Protein AF-A0A1B8QI52-F1 (afdb_monomer_lite)

Sequence (74 aa):
MIIDLPPTTAHIIERIANVQGISVEQFCINSVYEKALEFAYMPNSETKQAIDELVAGQGKKFDTLDELMADLND

Structure (mmCIF, N/CA/C/O backbone):
data_AF-A0A1B8QI52-F1
#
_entry.id   AF-A0A1B8QI52-F1
#
loop_
_atom_site.group_PDB
_atom_site.id
_atom_site.type_symbol
_atom_site.label_atom_id
_atom_site.label_alt_id
_atom_site.label_comp_id
_atom_site.label_asym_id
_atom_site.label_entity_id
_atom_site.label_seq_id
_atom_site.pdbx_PDB_ins_code
_atom_site.Cartn_x
_atom_site.Cartn_y
_atom_site.Cartn_z
_atom_site.occupancy
_atom_site.B_iso_or_equiv
_atom_site.auth_seq_id
_atom_site.auth_comp_id
_atom_site.auth_asym_id
_atom_site.auth_atom_id
_atom_site.pdbx_PDB_model_num
ATOM 1 N N . MET A 1 1 ? 6.090 -15.089 -26.336 1.00 45.41 1 MET A N 1
ATOM 2 C CA . MET A 1 1 ? 4.964 -14.137 -26.242 1.00 45.41 1 MET A CA 1
ATOM 3 C C . MET A 1 1 ? 5.422 -12.851 -26.906 1.00 45.41 1 MET A C 1
ATOM 5 O O . MET A 1 1 ? 6.397 -12.288 -26.435 1.00 45.41 1 MET A O 1
ATOM 9 N N . ILE A 1 2 ? 4.831 -12.456 -28.037 1.00 52.59 2 ILE A N 1
ATOM 10 C CA . ILE A 1 2 ? 5.173 -11.191 -28.709 1.00 52.59 2 ILE A CA 1
ATOM 11 C C . ILE A 1 2 ? 4.177 -10.154 -28.195 1.00 52.59 2 ILE A C 1
ATOM 13 O O . ILE A 1 2 ? 2.978 -10.312 -28.409 1.00 52.59 2 ILE A O 1
ATOM 17 N N . ILE A 1 3 ? 4.661 -9.159 -27.453 1.00 60.22 3 ILE A N 1
ATOM 18 C CA . ILE A 1 3 ? 3.840 -8.029 -27.013 1.00 60.22 3 ILE A CA 1
ATOM 19 C C . ILE A 1 3 ? 3.915 -6.989 -28.130 1.00 60.22 3 ILE A C 1
ATOM 21 O O . ILE A 1 3 ? 4.972 -6.400 -28.344 1.00 60.22 3 ILE A O 1
ATOM 25 N N . ASP A 1 4 ? 2.820 -6.804 -28.863 1.00 62.34 4 ASP A N 1
ATOM 26 C CA . ASP A 1 4 ? 2.741 -5.795 -29.919 1.00 62.34 4 ASP A CA 1
ATOM 27 C C . ASP A 1 4 ? 2.408 -4.441 -29.280 1.00 62.34 4 ASP A C 1
ATOM 29 O O . ASP A 1 4 ? 1.280 -4.191 -28.847 1.00 62.34 4 ASP A O 1
ATOM 33 N N . LEU A 1 5 ? 3.432 -3.606 -29.107 1.00 66.50 5 LEU A N 1
ATOM 34 C CA . LEU A 1 5 ? 3.312 -2.291 -28.487 1.00 66.50 5 LEU A CA 1
ATOM 35 C C . LEU A 1 5 ? 3.303 -1.206 -29.565 1.00 66.50 5 LEU A C 1
ATOM 37 O O . LEU A 1 5 ? 4.077 -1.290 -30.520 1.00 66.50 5 LEU A O 1
ATOM 41 N N . PRO A 1 6 ? 2.515 -0.129 -29.393 1.00 78.94 6 PRO A N 1
ATOM 42 C CA . PRO A 1 6 ? 2.614 1.038 -30.257 1.00 78.94 6 PRO A CA 1
ATOM 43 C C . PRO A 1 6 ? 4.072 1.536 -30.353 1.00 78.94 6 PRO A C 1
ATOM 45 O O . PRO A 1 6 ? 4.774 1.538 -29.336 1.00 78.94 6 PRO A O 1
ATOM 48 N N . PRO A 1 7 ? 4.542 2.011 -31.524 1.00 72.06 7 PRO A N 1
ATOM 49 C CA . PRO A 1 7 ? 5.951 2.369 -31.737 1.00 72.06 7 PRO A CA 1
ATOM 50 C C . PRO A 1 7 ? 6.499 3.392 -30.732 1.00 72.06 7 PRO A C 1
ATOM 52 O O . PRO A 1 7 ? 7.653 3.328 -30.313 1.00 72.06 7 PRO A O 1
ATOM 55 N N . THR A 1 8 ? 5.652 4.326 -30.301 1.00 77.69 8 THR A N 1
ATOM 56 C CA . THR A 1 8 ? 5.972 5.314 -29.266 1.00 77.69 8 THR A CA 1
ATOM 57 C C . THR A 1 8 ? 6.176 4.677 -27.894 1.00 77.69 8 THR A C 1
ATOM 59 O O . THR A 1 8 ? 7.091 5.066 -27.172 1.00 77.69 8 THR A O 1
ATOM 62 N N . THR A 1 9 ? 5.373 3.676 -27.536 1.00 77.44 9 THR A N 1
ATOM 63 C CA . THR A 1 9 ? 5.485 2.941 -26.271 1.00 77.44 9 THR A CA 1
ATOM 64 C C . THR A 1 9 ? 6.748 2.082 -26.237 1.00 77.44 9 THR A C 1
ATOM 66 O O . THR A 1 9 ? 7.450 2.089 -25.228 1.00 77.44 9 THR A O 1
ATOM 69 N N . ALA A 1 10 ? 7.086 1.410 -27.342 1.00 78.62 10 ALA A N 1
ATOM 70 C CA . ALA A 1 10 ? 8.308 0.610 -27.448 1.00 78.62 10 ALA A CA 1
ATOM 71 C C . ALA A 1 10 ? 9.572 1.462 -27.221 1.00 78.62 10 ALA A C 1
ATOM 73 O O . ALA A 1 10 ? 10.422 1.108 -26.406 1.00 78.62 10 ALA A O 1
ATOM 74 N N . HIS A 1 11 ? 9.643 2.641 -27.849 1.00 82.12 11 HIS A N 1
ATOM 75 C CA . HIS A 1 11 ? 10.786 3.544 -27.702 1.00 82.12 11 HIS A CA 1
ATOM 76 C C . HIS A 1 11 ? 10.942 4.101 -26.275 1.00 82.12 11 HIS A C 1
ATOM 78 O O . HIS A 1 11 ? 12.056 4.270 -25.775 1.00 82.12 11 HIS A O 1
ATOM 84 N N . ILE A 1 12 ? 9.825 4.376 -25.594 1.00 84.56 12 ILE A N 1
ATOM 85 C CA . ILE A 1 12 ? 9.836 4.815 -24.192 1.00 84.56 12 ILE A CA 1
ATOM 86 C C . ILE A 1 12 ? 10.376 3.699 -23.292 1.00 84.56 12 ILE A C 1
ATOM 88 O O . ILE A 1 12 ? 11.250 3.960 -22.465 1.00 84.56 12 ILE A O 1
ATOM 92 N N . ILE A 1 13 ? 9.899 2.466 -23.474 1.00 84.94 13 ILE A N 1
ATOM 93 C CA . ILE A 1 13 ? 10.345 1.305 -22.694 1.00 84.94 13 ILE A CA 1
ATOM 94 C C . ILE A 1 13 ? 11.839 1.044 -22.899 1.00 84.94 13 ILE A C 1
ATOM 96 O O . ILE A 1 13 ? 12.566 0.897 -21.919 1.00 84.94 13 ILE A O 1
ATOM 100 N N . GLU A 1 14 ? 12.317 1.053 -24.144 1.00 86.06 14 GLU A N 1
ATOM 101 C CA . GLU A 1 14 ? 13.744 0.913 -24.459 1.00 86.06 14 GLU A CA 1
ATOM 102 C C . GLU A 1 14 ? 14.591 1.966 -23.748 1.00 86.06 14 GLU A C 1
ATOM 104 O O . GLU A 1 14 ? 15.618 1.655 -23.142 1.00 86.06 14 GLU A O 1
ATOM 109 N N . ARG A 1 15 ? 14.148 3.225 -23.781 1.00 88.88 15 ARG A N 1
ATOM 110 C CA . ARG A 1 15 ? 14.862 4.321 -23.129 1.00 88.88 15 ARG A CA 1
ATOM 111 C C . ARG A 1 15 ? 14.913 4.148 -21.611 1.00 88.88 15 ARG A C 1
ATOM 113 O O . ARG A 1 15 ? 15.964 4.393 -21.024 1.00 88.88 15 ARG A O 1
ATOM 120 N N 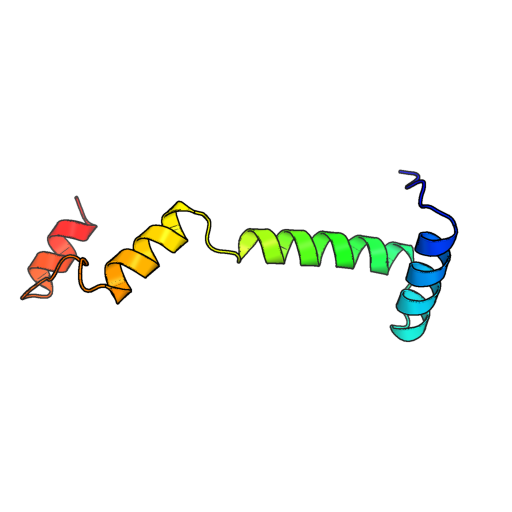. ILE A 1 16 ? 13.816 3.733 -20.981 1.00 86.06 16 ILE A N 1
ATOM 121 C CA . ILE A 1 16 ? 13.763 3.522 -19.527 1.00 86.06 16 ILE A CA 1
ATOM 122 C C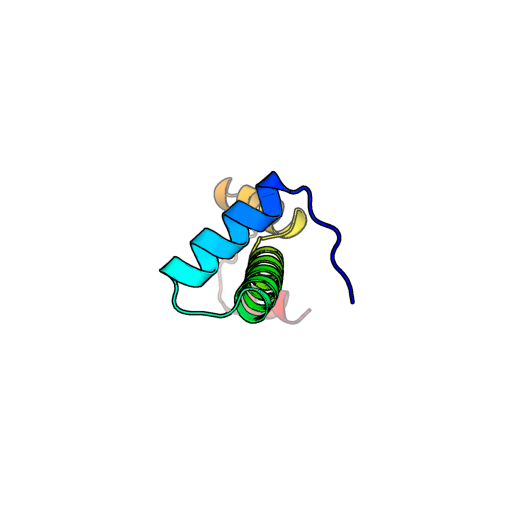 . ILE A 1 16 ? 14.625 2.320 -19.125 1.00 86.06 16 ILE A C 1
ATOM 124 O O . ILE A 1 16 ? 15.430 2.446 -18.203 1.00 86.06 16 ILE A O 1
ATOM 128 N N . ALA A 1 17 ? 14.521 1.199 -19.843 1.00 88.06 17 ALA A N 1
ATOM 129 C CA . ALA A 1 17 ? 15.332 0.007 -19.597 1.00 88.06 17 ALA A CA 1
ATOM 130 C C . ALA A 1 17 ? 16.836 0.323 -19.692 1.00 88.06 17 ALA A C 1
ATOM 132 O O . ALA A 1 17 ? 17.600 -0.013 -18.787 1.00 88.06 17 ALA A O 1
ATOM 133 N N . ASN A 1 18 ? 17.241 1.085 -20.716 1.00 90.50 18 ASN A N 1
ATOM 134 C CA . ASN A 1 18 ? 18.622 1.540 -20.884 1.00 90.50 18 ASN A CA 1
ATOM 135 C C . ASN A 1 18 ? 19.098 2.452 -19.741 1.00 90.50 18 ASN A C 1
ATOM 137 O O . ASN A 1 18 ? 20.221 2.295 -19.269 1.00 90.50 18 ASN A O 1
ATOM 141 N N . VAL A 1 19 ? 18.262 3.385 -19.267 1.00 91.69 19 VAL A N 1
ATOM 142 C CA . VAL A 1 19 ? 18.591 4.252 -18.115 1.00 91.69 19 VAL A CA 1
ATOM 143 C C . VAL A 1 19 ? 18.754 3.438 -16.829 1.00 91.69 19 VAL A C 1
ATOM 145 O O . VAL A 1 19 ? 19.614 3.751 -16.010 1.00 91.69 19 VAL A O 1
ATOM 148 N N . GLN A 1 20 ? 17.955 2.386 -16.661 1.00 85.50 20 GLN A N 1
ATOM 149 C CA . GLN A 1 20 ? 18.029 1.473 -15.519 1.00 85.50 20 GLN A CA 1
ATOM 150 C C . GLN A 1 20 ? 19.147 0.422 -15.653 1.00 85.50 20 GLN A C 1
ATOM 152 O O . GLN A 1 20 ? 19.397 -0.319 -14.706 1.00 85.50 20 GLN A O 1
ATOM 157 N N . GLY A 1 21 ? 19.827 0.352 -16.803 1.00 91.50 21 GLY A N 1
ATOM 158 C CA . GLY A 1 21 ? 20.889 -0.623 -17.062 1.00 91.50 21 GLY A CA 1
ATOM 159 C C . GLY A 1 21 ? 20.393 -2.068 -17.177 1.00 91.50 21 GLY A C 1
ATOM 160 O O . GLY A 1 21 ? 21.162 -2.995 -16.924 1.00 91.50 21 GLY A O 1
ATOM 161 N N . ILE A 1 22 ? 19.123 -2.272 -17.538 1.00 90.94 22 ILE A N 1
ATOM 162 C CA . ILE A 1 22 ? 18.494 -3.593 -17.677 1.00 90.94 22 ILE A CA 1
ATOM 163 C C . ILE A 1 22 ? 18.014 -3.828 -19.112 1.00 90.94 22 ILE A C 1
ATOM 165 O O . ILE A 1 22 ? 17.861 -2.893 -19.897 1.00 90.94 22 ILE A O 1
ATOM 169 N N . SER A 1 23 ? 17.759 -5.088 -19.475 1.00 92.12 23 SER A N 1
ATOM 170 C CA . SER A 1 23 ? 17.157 -5.404 -20.773 1.00 92.12 23 SER A CA 1
ATOM 171 C C . SER A 1 23 ? 15.681 -4.990 -20.817 1.00 92.12 23 SER A C 1
ATOM 173 O O . SER A 1 23 ? 14.998 -4.952 -19.794 1.00 92.12 23 SER A O 1
ATOM 175 N N . VAL A 1 24 ? 15.163 -4.729 -22.021 1.00 87.06 24 VAL A N 1
ATOM 176 C CA . VAL A 1 24 ? 13.730 -4.459 -22.250 1.00 87.06 24 VAL A CA 1
ATOM 177 C C . VAL A 1 24 ? 12.853 -5.593 -21.718 1.00 87.06 24 VAL A C 1
ATOM 179 O O . VAL A 1 24 ? 11.827 -5.344 -21.094 1.00 87.06 24 VAL A O 1
ATOM 182 N N . GLU A 1 25 ? 13.275 -6.841 -21.920 1.00 86.19 25 GLU A N 1
ATOM 183 C CA . GLU A 1 25 ? 12.569 -8.015 -21.410 1.00 86.19 25 GLU A CA 1
ATOM 184 C C . GLU A 1 25 ? 12.500 -8.007 -19.877 1.00 86.19 25 GLU A C 1
ATOM 186 O O . GLU A 1 25 ? 11.420 -8.173 -19.309 1.00 86.19 25 GLU A O 1
ATOM 191 N N . GLN A 1 26 ? 13.620 -7.717 -19.204 1.00 84.31 26 GLN A N 1
ATOM 192 C CA . GLN A 1 26 ? 13.666 -7.61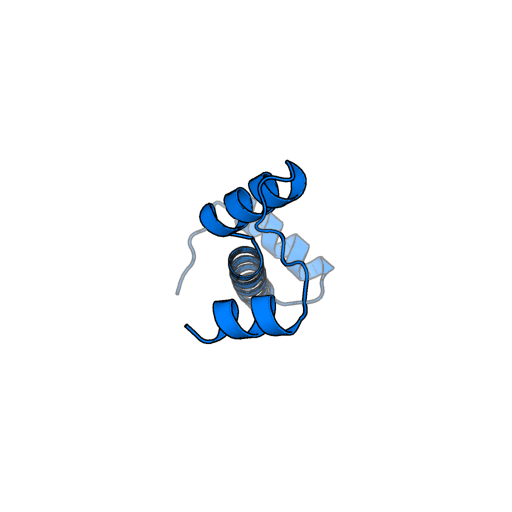3 -17.747 1.00 84.31 26 GLN A CA 1
ATOM 193 C C . GLN A 1 26 ? 12.813 -6.450 -17.228 1.00 84.31 26 GLN A C 1
ATOM 195 O O . GLN A 1 26 ? 12.128 -6.603 -16.219 1.00 84.31 26 GLN A O 1
ATOM 200 N N . PHE A 1 27 ? 12.806 -5.308 -17.921 1.00 85.94 27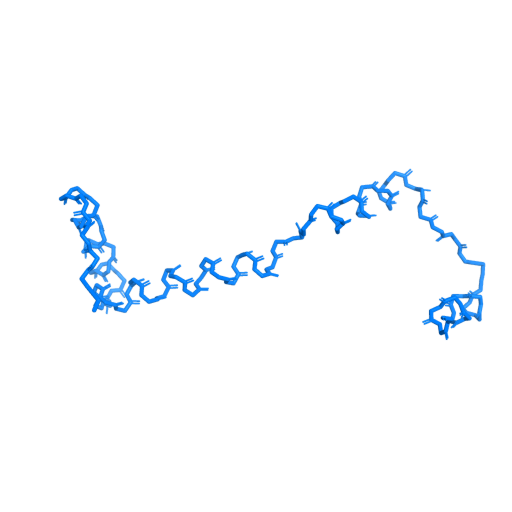 PHE A N 1
ATOM 201 C CA . PHE A 1 27 ? 11.941 -4.178 -17.581 1.00 85.94 27 PHE A CA 1
ATOM 202 C C . PHE A 1 27 ? 10.458 -4.559 -17.659 1.00 85.94 27 PHE A C 1
ATOM 204 O O . PHE A 1 27 ? 9.694 -4.255 -16.742 1.00 85.94 27 PHE A O 1
ATOM 211 N N . CYS A 1 28 ? 10.045 -5.252 -18.724 1.00 82.81 28 CYS A N 1
ATOM 212 C CA . CYS A 1 28 ? 8.667 -5.714 -18.887 1.00 82.81 28 CYS A CA 1
ATOM 213 C C . CYS A 1 28 ? 8.272 -6.702 -17.783 1.00 82.81 28 CYS A C 1
ATOM 215 O O . CYS A 1 28 ? 7.189 -6.577 -17.215 1.00 82.81 28 CYS A O 1
ATOM 217 N N . ILE A 1 29 ? 9.157 -7.643 -17.440 1.00 84.25 29 ILE A N 1
ATOM 218 C CA . ILE A 1 29 ? 8.940 -8.591 -16.339 1.00 84.25 29 ILE A CA 1
ATOM 219 C C . ILE A 1 29 ? 8.777 -7.835 -15.015 1.00 84.25 29 ILE A C 1
ATOM 221 O O . ILE A 1 29 ? 7.761 -8.003 -14.342 1.00 84.25 29 ILE A O 1
ATOM 225 N N . ASN A 1 30 ? 9.726 -6.960 -14.671 1.00 83.38 30 ASN A N 1
ATOM 226 C CA . ASN A 1 30 ? 9.690 -6.188 -13.428 1.00 83.38 30 ASN A CA 1
ATOM 227 C C . ASN A 1 30 ? 8.433 -5.319 -13.337 1.00 83.38 30 ASN A C 1
ATOM 229 O O . ASN A 1 30 ? 7.768 -5.328 -12.310 1.00 83.38 30 ASN A O 1
ATOM 233 N N . SER A 1 31 ? 8.052 -4.646 -14.423 1.00 80.38 31 SER A N 1
ATOM 234 C CA . SER A 1 31 ? 6.862 -3.787 -14.463 1.00 80.38 31 SER A CA 1
ATOM 235 C C . SER A 1 31 ? 5.569 -4.566 -14.192 1.00 80.38 31 SER A C 1
ATOM 237 O O . SER A 1 31 ? 4.674 -4.073 -13.507 1.00 80.38 31 SER A O 1
ATOM 239 N N . VAL A 1 32 ? 5.460 -5.794 -14.711 1.00 77.56 32 VAL A N 1
ATOM 240 C CA . VAL A 1 32 ? 4.310 -6.675 -14.448 1.00 77.56 32 VAL A CA 1
ATOM 241 C C . VAL A 1 32 ? 4.307 -7.140 -12.991 1.00 77.56 32 VAL A C 1
ATOM 243 O O . VAL A 1 32 ? 3.255 -7.112 -12.353 1.00 77.56 32 VAL A O 1
ATOM 246 N N . TYR A 1 33 ? 5.467 -7.519 -12.449 1.00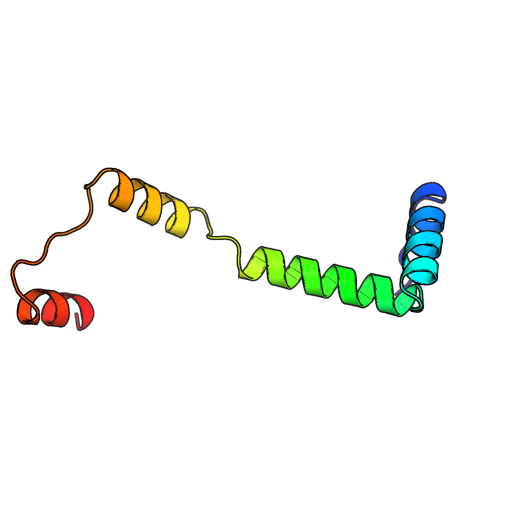 74.19 33 TYR A N 1
ATOM 247 C CA . TYR A 1 33 ? 5.605 -7.897 -11.040 1.00 74.19 33 TYR A CA 1
ATOM 248 C C . TYR A 1 33 ? 5.279 -6.739 -10.091 1.00 74.19 33 TYR A C 1
ATOM 250 O O . TYR A 1 33 ? 4.519 -6.925 -9.147 1.00 74.19 33 TYR A O 1
ATOM 258 N N . GLU A 1 34 ? 5.795 -5.541 -10.351 1.00 77.44 34 GLU A N 1
ATOM 259 C CA . GLU A 1 34 ? 5.519 -4.338 -9.561 1.00 77.44 34 GLU A CA 1
ATOM 260 C C . GLU A 1 34 ? 4.033 -3.982 -9.584 1.00 77.44 34 GLU A C 1
ATOM 262 O O . GLU A 1 34 ? 3.457 -3.709 -8.534 1.00 77.44 34 GLU A O 1
ATOM 267 N N . LYS A 1 35 ? 3.378 -4.065 -10.748 1.00 74.69 35 LYS A N 1
ATOM 268 C CA . LYS A 1 35 ? 1.926 -3.859 -10.841 1.00 74.69 35 LYS A CA 1
ATOM 269 C C . LYS A 1 35 ? 1.139 -4.934 -10.101 1.00 74.69 35 LYS A C 1
ATOM 271 O O . LYS A 1 35 ? 0.165 -4.609 -9.429 1.00 74.69 35 LYS A O 1
ATOM 276 N N . ALA A 1 36 ? 1.554 -6.196 -10.186 1.00 69.69 36 ALA A N 1
ATOM 277 C CA . ALA A 1 36 ? 0.928 -7.277 -9.429 1.00 69.69 36 ALA A CA 1
ATOM 278 C C . ALA A 1 36 ? 1.065 -7.064 -7.911 1.00 69.69 36 ALA A C 1
ATOM 280 O O . ALA A 1 36 ? 0.101 -7.276 -7.178 1.00 69.69 36 ALA A O 1
ATOM 281 N N . LEU A 1 37 ? 2.226 -6.590 -7.448 1.00 71.81 37 LEU A N 1
ATOM 282 C CA . LEU A 1 37 ? 2.452 -6.214 -6.051 1.00 71.81 37 LEU A CA 1
ATOM 283 C C . LEU A 1 37 ? 1.594 -5.009 -5.651 1.00 71.81 37 LEU A C 1
ATOM 285 O O . LEU A 1 37 ? 0.942 -5.049 -4.614 1.00 71.81 37 LEU A O 1
ATOM 289 N N . GLU A 1 38 ? 1.524 -3.967 -6.478 1.00 76.38 38 GLU A N 1
ATOM 290 C CA . GLU A 1 38 ? 0.673 -2.797 -6.231 1.00 76.38 38 GLU A CA 1
ATOM 291 C C . GLU A 1 38 ? -0.799 -3.204 -6.057 1.00 76.38 38 GLU A C 1
ATOM 293 O O . GLU A 1 38 ? -1.436 -2.800 -5.086 1.00 76.38 38 GLU A O 1
ATOM 298 N N . PHE A 1 39 ? -1.322 -4.081 -6.920 1.00 70.19 39 PHE A N 1
ATOM 299 C CA . PHE A 1 39 ? -2.676 -4.622 -6.765 1.00 70.19 39 PHE A CA 1
ATOM 300 C C . PHE A 1 39 ? -2.843 -5.504 -5.522 1.00 70.19 39 PHE A C 1
ATOM 302 O O . PHE A 1 39 ? -3.918 -5.497 -4.929 1.00 70.19 39 PHE A O 1
ATOM 309 N N . ALA A 1 40 ? -1.807 -6.239 -5.112 1.00 72.25 40 ALA A N 1
ATOM 310 C CA . ALA A 1 40 ? -1.843 -7.051 -3.897 1.00 72.25 40 ALA A CA 1
ATOM 311 C C . ALA A 1 40 ? -1.831 -6.202 -2.612 1.00 72.25 40 ALA A C 1
ATOM 313 O O . ALA A 1 40 ? -2.401 -6.618 -1.605 1.00 72.25 40 ALA A O 1
ATOM 314 N N . TYR A 1 41 ? -1.199 -5.025 -2.637 1.00 75.81 41 TYR A N 1
ATOM 315 C CA . TYR A 1 41 ? -1.082 -4.139 -1.473 1.00 75.81 41 TYR A CA 1
ATOM 316 C C . TYR A 1 41 ? -2.133 -3.026 -1.422 1.00 75.81 41 TYR A C 1
ATOM 318 O O . TYR A 1 41 ? -2.258 -2.356 -0.394 1.00 75.81 41 TYR A O 1
ATOM 326 N N . MET A 1 42 ? -2.901 -2.805 -2.491 1.00 82.50 42 MET A N 1
ATOM 327 C CA . MET A 1 42 ? -4.009 -1.857 -2.449 1.00 82.50 42 MET A CA 1
ATOM 328 C C . MET A 1 42 ? -5.195 -2.455 -1.682 1.00 82.50 42 MET A C 1
ATOM 330 O O . MET A 1 42 ? -5.708 -3.501 -2.082 1.00 82.50 42 MET A O 1
ATOM 334 N N . PRO A 1 43 ? -5.700 -1.783 -0.628 1.00 82.19 43 PRO A N 1
ATOM 335 C CA . PRO A 1 43 ? -6.913 -2.226 0.039 1.00 82.19 43 PRO A CA 1
ATOM 336 C C . PRO A 1 43 ? -8.067 -2.260 -0.967 1.00 82.19 43 PRO A C 1
ATOM 338 O O . PRO A 1 43 ? -8.296 -1.302 -1.720 1.00 82.19 43 PRO A O 1
ATOM 341 N N . ASN A 1 44 ? -8.781 -3.384 -0.990 1.00 86.38 44 ASN A N 1
ATOM 342 C CA . ASN A 1 44 ? -9.969 -3.542 -1.815 1.00 86.38 44 ASN A CA 1
ATOM 343 C C . ASN A 1 44 ? -11.112 -2.657 -1.267 1.00 86.38 44 ASN A C 1
ATOM 345 O O . ASN A 1 44 ? -10.951 -1.938 -0.278 1.00 86.38 44 ASN A O 1
ATOM 349 N N . SER A 1 45 ? -12.268 -2.656 -1.934 1.00 90.44 45 SER A N 1
ATOM 350 C CA . SER A 1 45 ? -13.402 -1.810 -1.534 1.00 90.44 45 SER A CA 1
ATOM 351 C C . SER A 1 45 ? -13.881 -2.086 -0.108 1.00 90.44 45 SER A C 1
ATOM 353 O O . SER A 1 45 ? -14.202 -1.147 0.609 1.00 90.44 45 SER A O 1
ATOM 355 N N . GLU A 1 46 ? -13.878 -3.351 0.307 1.00 90.94 46 GLU A N 1
ATOM 356 C CA . GLU A 1 46 ? -14.286 -3.777 1.647 1.00 90.94 46 GLU A CA 1
ATOM 357 C C . GLU A 1 46 ? -13.301 -3.283 2.712 1.00 90.94 46 GLU A C 1
ATOM 359 O O . GLU A 1 46 ? -13.700 -2.670 3.698 1.00 90.94 46 GLU A O 1
ATOM 364 N N . THR A 1 47 ? -11.996 -3.445 2.477 1.00 90.00 47 THR A N 1
ATOM 365 C CA . THR A 1 47 ? -10.963 -2.932 3.386 1.00 90.00 47 THR A CA 1
ATOM 366 C C . THR A 1 47 ? -11.018 -1.408 3.500 1.00 90.00 47 THR A C 1
ATOM 368 O O . THR A 1 47 ? -10.872 -0.872 4.595 1.00 90.00 47 THR A O 1
ATOM 371 N N . LYS A 1 48 ? -11.248 -0.692 2.392 1.00 92.38 48 LYS A N 1
ATOM 372 C CA . LYS A 1 48 ? -11.404 0.772 2.413 1.00 92.38 48 LYS A CA 1
ATOM 373 C C . LYS A 1 48 ? -12.616 1.199 3.234 1.00 92.38 48 LYS A C 1
ATOM 375 O O . LYS A 1 48 ? -12.482 2.080 4.072 1.00 92.38 48 LYS A O 1
ATOM 380 N N . GLN A 1 49 ? -13.754 0.536 3.040 1.00 93.06 49 GLN A N 1
ATOM 381 C CA . GLN A 1 49 ? -14.959 0.807 3.815 1.00 93.06 49 GLN A CA 1
ATOM 382 C C . GLN A 1 49 ? -14.729 0.576 5.316 1.00 93.06 49 GLN A C 1
ATOM 384 O O . GLN A 1 49 ? -15.059 1.444 6.118 1.00 93.06 49 GLN A O 1
ATOM 389 N N . ALA A 1 50 ? -14.106 -0.543 5.696 1.00 90.69 50 ALA A N 1
ATOM 390 C CA . ALA A 1 50 ? -13.797 -0.829 7.096 1.00 90.69 50 ALA A CA 1
ATOM 391 C C . ALA A 1 50 ? -12.880 0.243 7.721 1.00 90.69 50 ALA A C 1
ATOM 393 O O . ALA A 1 50 ? -13.072 0.640 8.870 1.00 90.69 50 ALA A O 1
ATOM 394 N N . ILE A 1 51 ? -11.903 0.755 6.962 1.00 91.44 51 ILE A N 1
ATOM 395 C CA . ILE A 1 51 ? -11.057 1.878 7.395 1.00 91.44 51 ILE A CA 1
ATOM 396 C C . ILE A 1 51 ? -11.895 3.149 7.592 1.00 91.44 51 ILE A C 1
ATOM 398 O O . ILE A 1 51 ? -11.746 3.809 8.621 1.00 91.44 51 ILE A O 1
ATOM 402 N N . ASP A 1 52 ? -12.775 3.487 6.649 1.00 93.81 52 ASP A N 1
ATOM 403 C CA . ASP A 1 52 ? -13.619 4.685 6.733 1.00 93.81 52 ASP A CA 1
ATOM 404 C C . ASP A 1 52 ? -14.558 4.636 7.954 1.00 93.81 52 ASP A C 1
ATOM 406 O O . ASP A 1 52 ? -14.683 5.623 8.684 1.00 93.81 52 ASP A O 1
ATOM 410 N N . GLU A 1 53 ? -15.156 3.475 8.235 1.00 93.25 53 GLU A N 1
ATOM 411 C CA . GLU A 1 53 ? -15.995 3.240 9.419 1.00 93.25 53 GLU A CA 1
ATOM 412 C C . GLU A 1 53 ? -15.196 3.400 10.725 1.00 93.25 53 GLU A C 1
ATOM 414 O O . GLU A 1 53 ? -15.651 4.063 11.665 1.00 93.25 53 GLU A O 1
ATOM 419 N N . LEU A 1 54 ? -13.970 2.863 10.779 1.00 91.00 54 LEU A N 1
ATOM 420 C CA . LEU A 1 54 ? -13.072 3.029 11.926 1.00 91.00 54 LEU A CA 1
ATOM 421 C C . LEU A 1 54 ? -12.696 4.501 12.152 1.00 91.00 54 LEU A C 1
ATOM 423 O O . LEU A 1 54 ? -12.770 4.982 13.285 1.00 91.00 54 LEU A O 1
ATOM 427 N N . VAL A 1 55 ? -12.340 5.234 11.093 1.00 91.50 55 VAL A N 1
ATOM 428 C CA . VAL A 1 55 ? -11.995 6.667 11.164 1.00 91.50 55 VAL A CA 1
ATOM 429 C C . VAL A 1 55 ? -13.199 7.512 11.591 1.00 91.50 55 VAL A C 1
ATOM 431 O O . VAL A 1 55 ? -13.041 8.470 12.350 1.00 91.50 55 VAL A O 1
ATOM 434 N N . ALA A 1 56 ? -14.407 7.137 11.167 1.00 94.69 56 ALA A N 1
ATOM 435 C CA . ALA A 1 56 ? -15.654 7.774 11.589 1.00 94.69 56 ALA A C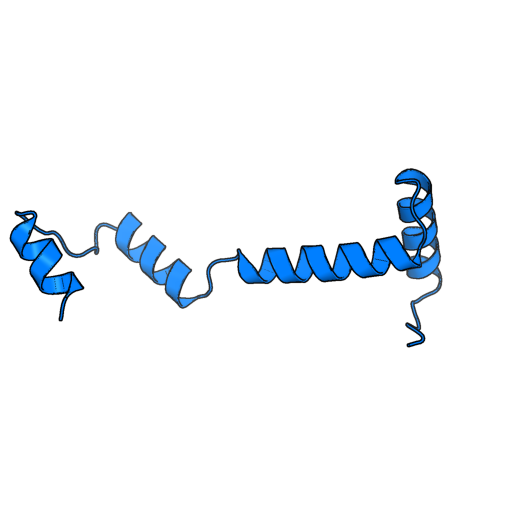A 1
ATOM 436 C C . ALA A 1 56 ? -16.068 7.429 13.035 1.00 94.69 56 ALA A C 1
ATOM 438 O O . ALA A 1 56 ? -17.081 7.937 13.521 1.00 94.69 56 ALA A O 1
ATOM 439 N N . GLY A 1 57 ? -15.313 6.573 13.733 1.00 90.88 57 GLY A N 1
ATOM 440 C CA . GLY A 1 57 ? -15.618 6.140 15.096 1.00 90.88 57 GLY A CA 1
ATOM 441 C C . GLY A 1 57 ? -16.777 5.144 15.187 1.00 90.88 57 GLY A C 1
ATOM 442 O O . GLY A 1 57 ? -17.333 4.969 16.271 1.00 90.88 57 GLY A O 1
ATOM 443 N N . GLN A 1 58 ? -17.139 4.503 14.073 1.00 92.62 58 GLN A N 1
ATOM 444 C CA . GLN A 1 58 ? -18.193 3.483 13.986 1.00 92.62 58 GLN A CA 1
ATOM 445 C C . GLN A 1 58 ? -17.675 2.068 14.286 1.00 92.62 58 GLN A C 1
ATOM 447 O O . GLN A 1 58 ? -18.440 1.108 14.263 1.00 92.62 58 GLN A O 1
ATOM 452 N N . GLY A 1 59 ? -16.384 1.935 14.599 1.00 85.94 59 GLY A N 1
ATOM 453 C CA . GLY A 1 59 ? -15.790 0.677 15.031 1.00 85.94 59 GLY A CA 1
ATOM 454 C C . GLY A 1 59 ? -16.413 0.132 16.316 1.00 85.94 59 GLY A C 1
ATOM 455 O O . GLY A 1 59 ? -16.824 0.882 17.207 1.00 85.94 59 GLY A O 1
ATOM 456 N N . LYS A 1 60 ? -16.425 -1.197 16.437 1.00 88.56 60 LYS A N 1
ATOM 457 C CA . LYS A 1 60 ? -16.795 -1.880 17.676 1.00 88.56 60 LYS A CA 1
ATOM 458 C C . LYS A 1 60 ? -15.788 -1.531 18.773 1.00 88.56 60 LYS A C 1
ATOM 460 O O . LYS A 1 60 ? -14.578 -1.611 18.570 1.00 88.56 60 LYS A O 1
ATOM 465 N N . LYS A 1 61 ? -16.298 -1.114 19.930 1.00 88.81 61 LYS A N 1
ATOM 466 C CA . LYS A 1 61 ? -15.493 -0.881 21.131 1.00 88.81 61 LYS A CA 1
ATOM 467 C C . LYS A 1 61 ? -15.542 -2.119 22.009 1.00 88.81 61 LYS A C 1
ATOM 469 O O . LYS A 1 61 ? -16.586 -2.754 22.111 1.00 88.81 61 LYS A O 1
ATOM 474 N N . PHE A 1 62 ? -14.416 -2.404 22.639 1.00 91.75 62 PHE A N 1
ATOM 475 C CA . PHE A 1 62 ? -14.271 -3.460 23.627 1.00 91.75 62 PHE A CA 1
ATOM 476 C C . PHE A 1 62 ? -13.773 -2.807 24.906 1.00 91.75 62 PHE A C 1
ATOM 478 O O . PHE A 1 62 ? -12.824 -2.015 24.856 1.00 91.75 62 PHE A O 1
ATOM 485 N N . ASP A 1 63 ? -14.420 -3.108 26.025 1.00 92.75 63 ASP A N 1
ATOM 486 C CA . ASP A 1 63 ? -14.055 -2.527 27.315 1.00 92.75 63 ASP A CA 1
ATOM 487 C C . ASP A 1 63 ? -12.929 -3.337 27.977 1.00 92.75 63 ASP A C 1
ATOM 489 O O . ASP A 1 63 ? -12.168 -2.810 28.794 1.00 92.75 63 ASP A O 1
ATOM 493 N N . THR A 1 64 ? -12.773 -4.609 27.588 1.00 95.19 64 THR A N 1
ATOM 494 C CA . THR A 1 64 ? -11.722 -5.502 28.088 1.00 95.19 64 THR A CA 1
ATOM 495 C C . THR A 1 64 ? -11.044 -6.312 26.981 1.00 95.19 64 THR A C 1
ATOM 497 O O . THR A 1 64 ? -11.584 -6.516 25.894 1.00 95.19 64 THR A O 1
ATOM 500 N N . LEU A 1 65 ? -9.834 -6.803 27.274 1.00 91.81 65 LEU A N 1
ATOM 501 C CA . LEU A 1 65 ? -9.117 -7.717 26.383 1.00 91.81 65 LEU A CA 1
ATOM 502 C C . LEU A 1 65 ? -9.872 -9.042 26.208 1.00 91.81 65 LEU A C 1
ATOM 504 O O . LEU A 1 65 ? -9.881 -9.585 25.111 1.00 91.81 65 LEU A O 1
ATOM 508 N N . ASP A 1 66 ? -10.528 -9.539 27.258 1.00 95.00 66 ASP A N 1
ATOM 509 C CA . ASP A 1 66 ? -11.271 -10.803 27.211 1.00 95.00 66 ASP A CA 1
ATOM 510 C C . ASP A 1 66 ? -12.469 -10.720 26.252 1.00 95.00 66 ASP A C 1
ATOM 512 O O . ASP A 1 66 ? -12.705 -11.654 25.489 1.00 95.00 66 ASP A O 1
ATOM 516 N N . GLU A 1 67 ? -13.176 -9.584 26.221 1.00 94.56 67 GLU A N 1
ATOM 517 C CA . GLU A 1 67 ? -14.260 -9.331 25.259 1.00 94.56 67 GLU A CA 1
ATOM 518 C C . GLU A 1 67 ? -13.761 -9.309 23.811 1.00 94.56 67 GLU A C 1
ATOM 520 O O . GLU A 1 67 ? -14.397 -9.889 22.932 1.00 94.56 67 GLU A O 1
ATOM 525 N N . LEU A 1 68 ? -12.612 -8.672 23.561 1.00 92.94 68 LEU A N 1
ATOM 526 C CA . LEU A 1 68 ? -11.983 -8.674 22.238 1.00 92.94 68 LEU A CA 1
ATOM 527 C C . LEU A 1 68 ? -11.582 -10.094 21.818 1.00 92.94 68 LEU A C 1
ATOM 529 O O . LEU A 1 68 ? -11.806 -10.497 20.680 1.00 92.94 68 LEU A O 1
ATOM 533 N N . MET A 1 69 ? -10.978 -10.855 22.732 1.00 95.12 69 MET A N 1
ATOM 534 C CA . MET A 1 69 ? -10.522 -12.213 22.446 1.00 95.12 69 MET A CA 1
ATOM 535 C C . MET A 1 69 ? -11.684 -13.187 22.247 1.00 95.12 69 MET A C 1
ATOM 537 O O . MET A 1 69 ? -11.536 -14.123 21.469 1.00 95.12 69 MET A O 1
ATOM 541 N N . ALA A 1 70 ? -12.820 -12.990 22.918 1.00 94.19 70 ALA A N 1
ATOM 542 C CA . ALA A 1 70 ? -14.026 -13.770 22.656 1.00 94.19 70 ALA A CA 1
ATOM 543 C C . ALA A 1 70 ? -14.531 -13.528 21.224 1.00 94.19 70 ALA A C 1
ATOM 545 O O . ALA A 1 70 ? -14.699 -14.480 20.475 1.00 94.19 70 ALA A O 1
ATOM 546 N N . ASP A 1 71 ? -14.649 -12.261 20.816 1.00 92.56 71 ASP A N 1
ATOM 547 C CA . ASP A 1 71 ? -15.161 -11.881 19.491 1.00 92.56 71 ASP A CA 1
ATOM 548 C C . ASP A 1 71 ? -14.269 -12.327 18.321 1.00 92.56 71 ASP A C 1
ATOM 550 O O . ASP A 1 71 ? -14.760 -12.592 17.231 1.00 92.56 71 ASP A O 1
ATOM 554 N N . LEU A 1 72 ? -12.949 -12.406 18.529 1.00 90.06 72 LEU A N 1
ATOM 555 C CA . LEU A 1 72 ? -11.997 -12.863 17.507 1.00 90.06 72 LEU A CA 1
ATOM 556 C C . LEU A 1 72 ? -11.945 -14.391 17.343 1.00 90.06 72 LEU A C 1
ATOM 558 O O . LEU A 1 72 ? -11.378 -14.863 16.358 1.00 90.06 72 LEU A O 1
ATOM 562 N N . ASN A 1 73 ? -12.449 -15.149 18.321 1.00 89.62 73 ASN A N 1
ATOM 563 C CA . ASN A 1 73 ? -12.405 -16.615 18.332 1.00 89.62 73 ASN A CA 1
ATOM 564 C C . ASN A 1 73 ? -13.757 -17.275 17.986 1.00 89.62 73 ASN A C 1
ATOM 566 O O . ASN A 1 73 ? -13.820 -18.508 17.992 1.00 89.62 73 ASN A O 1
ATOM 570 N N . ASP A 1 74 ? -14.797 -16.482 17.708 1.00 61.44 74 ASP A N 1
ATOM 571 C CA . ASP A 1 74 ? -16.122 -16.925 17.238 1.00 61.44 74 ASP A CA 1
ATOM 572 C C . ASP A 1 74 ? -16.145 -17.211 15.720 1.00 61.44 74 ASP A C 1
ATOM 574 O O . ASP A 1 74 ? -16.869 -18.152 15.309 1.00 61.44 74 ASP A O 1
#

Secondary structure (DSSP, 8-state):
------HHHHHHHHHHHHHHTS-HHHHHHHHHHHHHHHHHHS--HHHHHHHHHHHTT-SPP-SSHHHHHHHH--

Radius of gyration: 22.58 Å; chains: 1; bounding box: 39×25×60 Å

Foldseek 3Di:
DDDDDDPVVLVVLCVVCVVVVHDSVVSVVVVVVVVVVVVVPDDDPVRVVVVVCVVVVVDDDDPDPVRVVVVVVD

Organism: Moraxella nonliquefaciens (NCBI:txid478)

pLDDT: mean 83.88, std 10.4, range [45.41, 95.19]